Protein AF-A0A0E2YWP4-F1 (afdb_monomer_lite)

Foldseek 3Di:
DDLVVLVVDDADPVQKDKDWDADPPPRHTDDIDIDHSVRVVVCVVPVHD

Sequence (49 aa):
MSDAWLNKINWSADGLIPVIAQDEKSGKVLMVAWMNREAVKLTVETGEA

pLDDT: mean 95.53, std 5.83, range [61.81, 98.31]

Organism: NCBI:txid314279

Radius of gyration: 11.96 Å; chains: 1; bounding box: 32×22×26 Å

Structure (mmCIF, N/CA/C/O backbone):
data_AF-A0A0E2YWP4-F1
#
_entry.id   AF-A0A0E2YWP4-F1
#
loop_
_atom_site.group_PDB
_atom_site.id
_atom_site.type_symbol
_atom_site.label_atom_id
_atom_site.label_alt_id
_atom_site.label_comp_id
_atom_site.label_asym_id
_atom_site.label_entity_id
_atom_site.label_seq_id
_atom_site.pdbx_PDB_ins_code
_atom_site.Cartn_x
_atom_site.Cartn_y
_atom_site.Cartn_z
_atom_site.occupancy
_atom_site.B_iso_or_equiv
_atom_site.auth_seq_id
_atom_site.auth_comp_id
_atom_site.auth_asym_id
_atom_site.auth_atom_id
_atom_site.pdbx_PDB_model_num
ATOM 1 N N . MET A 1 1 ? 17.791 8.965 8.963 1.00 61.81 1 MET A N 1
ATOM 2 C CA . MET A 1 1 ? 17.344 7.598 9.312 1.00 61.81 1 MET A CA 1
ATOM 3 C C . MET A 1 1 ? 17.777 6.668 8.193 1.00 61.81 1 MET A C 1
ATOM 5 O O . MET A 1 1 ? 17.742 7.100 7.051 1.00 61.81 1 MET A O 1
ATOM 9 N N . SER A 1 2 ? 18.261 5.456 8.477 1.00 81.31 2 SER A N 1
ATOM 10 C CA . SER A 1 2 ? 18.612 4.521 7.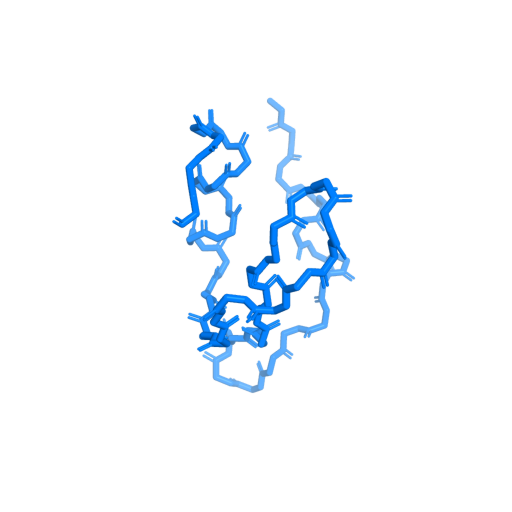399 1.00 81.31 2 SER A CA 1
ATOM 11 C C . SER A 1 2 ? 17.361 3.796 6.902 1.00 81.31 2 SER A C 1
ATOM 13 O O . SER A 1 2 ? 16.675 3.163 7.705 1.00 81.31 2 SER A O 1
ATOM 15 N N . ASP A 1 3 ? 17.141 3.762 5.591 1.00 90.50 3 ASP A N 1
ATOM 16 C CA . ASP A 1 3 ? 16.045 3.011 4.952 1.00 90.50 3 ASP A CA 1
ATOM 17 C C . ASP A 1 3 ? 16.288 1.487 4.925 1.00 90.50 3 ASP A C 1
ATOM 19 O O . ASP A 1 3 ? 15.607 0.737 4.227 1.00 90.50 3 ASP A O 1
ATOM 23 N N . ALA A 1 4 ? 17.277 1.001 5.686 1.00 93.19 4 ALA A N 1
ATOM 24 C CA . ALA A 1 4 ? 17.673 -0.404 5.744 1.00 93.19 4 ALA A CA 1
ATOM 25 C C . ALA A 1 4 ? 16.521 -1.338 6.155 1.00 93.19 4 ALA A C 1
ATOM 27 O O . ALA A 1 4 ? 16.530 -2.519 5.813 1.00 93.19 4 ALA A O 1
ATOM 28 N N . TRP A 1 5 ? 15.510 -0.817 6.856 1.00 95.25 5 TRP A N 1
ATOM 29 C CA . TRP A 1 5 ? 14.323 -1.572 7.247 1.00 95.25 5 TRP A CA 1
ATOM 30 C C . TRP A 1 5 ? 13.470 -2.016 6.046 1.00 95.25 5 TRP A C 1
ATOM 32 O O . TRP A 1 5 ? 12.908 -3.108 6.095 1.00 95.25 5 TRP A O 1
ATOM 42 N N . LEU A 1 6 ? 13.452 -1.259 4.938 1.00 95.88 6 LEU A N 1
ATOM 43 C CA . LEU A 1 6 ? 12.732 -1.632 3.709 1.00 95.88 6 LEU A CA 1
ATOM 44 C C . LEU A 1 6 ? 13.287 -2.915 3.072 1.00 95.88 6 LEU A C 1
ATOM 46 O O . LEU A 1 6 ? 12.593 -3.575 2.303 1.00 95.88 6 LEU A O 1
ATOM 50 N N . ASN A 1 7 ? 14.530 -3.286 3.397 1.00 95.62 7 ASN A N 1
ATOM 51 C CA . ASN A 1 7 ? 15.156 -4.513 2.900 1.00 95.62 7 ASN A CA 1
ATOM 52 C C . ASN A 1 7 ? 14.648 -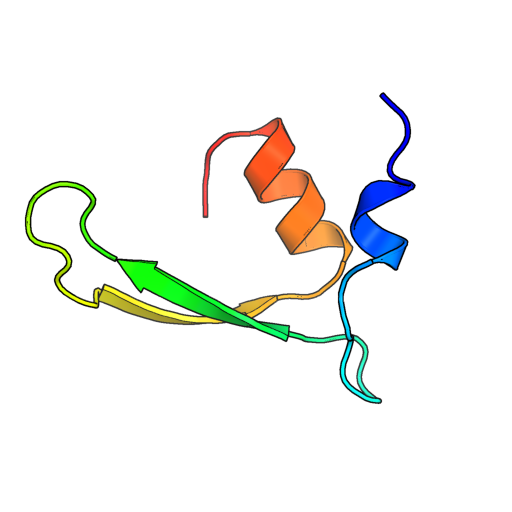5.770 3.626 1.00 95.62 7 ASN A C 1
ATOM 54 O O . ASN A 1 7 ? 14.941 -6.876 3.188 1.00 95.62 7 ASN A O 1
ATOM 58 N N . LYS A 1 8 ? 13.912 -5.616 4.737 1.00 96.31 8 LYS A N 1
ATOM 59 C CA . LYS A 1 8 ? 13.277 -6.734 5.455 1.00 96.31 8 LYS A CA 1
ATOM 60 C C . LYS A 1 8 ? 11.916 -7.123 4.871 1.00 96.31 8 LYS A C 1
ATOM 62 O O . LYS A 1 8 ? 11.342 -8.118 5.298 1.00 96.31 8 LYS A O 1
ATOM 67 N N . ILE A 1 9 ? 11.383 -6.319 3.954 1.00 96.56 9 ILE A N 1
ATOM 68 C CA . ILE A 1 9 ? 10.097 -6.566 3.307 1.00 96.56 9 ILE A CA 1
ATOM 69 C C . ILE A 1 9 ? 10.308 -7.550 2.154 1.00 96.56 9 ILE A C 1
ATOM 71 O O . ILE A 1 9 ? 11.217 -7.381 1.341 1.00 96.56 9 ILE A O 1
ATOM 75 N N . ASN A 1 10 ? 9.439 -8.557 2.067 1.00 96.88 10 ASN A N 1
ATOM 76 C CA . ASN A 1 10 ? 9.412 -9.489 0.944 1.00 96.88 10 ASN A CA 1
ATOM 77 C C . ASN A 1 10 ? 8.646 -8.865 -0.222 1.00 96.88 10 ASN A C 1
ATOM 79 O O . ASN A 1 10 ? 7.423 -8.959 -0.303 1.00 96.88 10 ASN A O 1
ATOM 83 N N . TRP A 1 11 ? 9.385 -8.209 -1.106 1.00 97.69 11 TRP A N 1
ATOM 84 C CA . TRP A 1 11 ? 8.852 -7.625 -2.330 1.00 97.69 11 TRP A CA 1
ATOM 85 C C . TRP A 1 11 ? 8.485 -8.711 -3.344 1.00 97.69 11 TRP A C 1
ATOM 87 O O . TR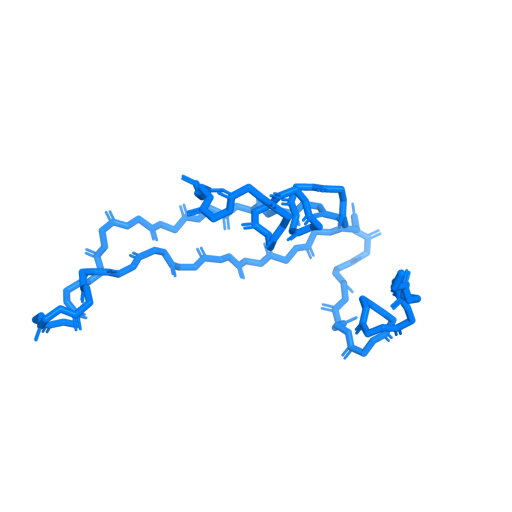P A 1 11 ? 9.172 -9.731 -3.452 1.00 97.69 11 TRP A O 1
ATOM 97 N N . SER A 1 12 ? 7.416 -8.485 -4.108 1.00 97.44 12 SER A N 1
ATOM 98 C CA . SER A 1 12 ? 7.119 -9.304 -5.283 1.00 97.44 12 SER A CA 1
ATOM 99 C C . SER A 1 12 ? 8.207 -9.147 -6.355 1.00 97.44 12 SER A C 1
ATOM 101 O O . SER A 1 12 ? 9.051 -8.251 -6.283 1.00 97.44 12 SER A O 1
ATOM 103 N N . ALA A 1 13 ? 8.161 -9.991 -7.389 1.00 97.19 13 ALA A N 1
ATOM 104 C CA . ALA A 1 13 ? 9.043 -9.865 -8.551 1.00 97.19 13 ALA A CA 1
ATOM 105 C C . ALA A 1 13 ? 8.920 -8.492 -9.247 1.00 97.19 13 ALA A C 1
ATOM 107 O O . ALA A 1 13 ? 9.903 -7.990 -9.784 1.00 97.19 13 ALA A O 1
ATOM 108 N N . ASP A 1 14 ? 7.744 -7.864 -9.161 1.00 96.88 14 ASP A N 1
ATOM 109 C CA . ASP A 1 14 ? 7.462 -6.533 -9.711 1.00 96.88 14 ASP A CA 1
ATOM 110 C C . ASP A 1 14 ? 7.854 -5.389 -8.754 1.00 96.88 14 ASP A C 1
ATOM 112 O O . ASP A 1 14 ? 7.634 -4.216 -9.053 1.00 96.88 14 ASP A O 1
ATOM 116 N N . GLY A 1 15 ? 8.415 -5.704 -7.581 1.00 97.25 15 GLY A N 1
ATOM 117 C CA . GLY A 1 15 ? 8.810 -4.707 -6.585 1.00 97.25 15 GLY A CA 1
ATOM 118 C C . GLY A 1 15 ? 7.636 -4.099 -5.811 1.00 97.25 15 GLY A C 1
ATOM 119 O O . GLY A 1 15 ? 7.743 -2.968 -5.332 1.00 97.25 15 GLY A O 1
ATOM 120 N N . LEU A 1 16 ? 6.527 -4.834 -5.680 1.00 98.06 16 LEU A N 1
ATOM 121 C CA . LEU A 1 16 ? 5.307 -4.393 -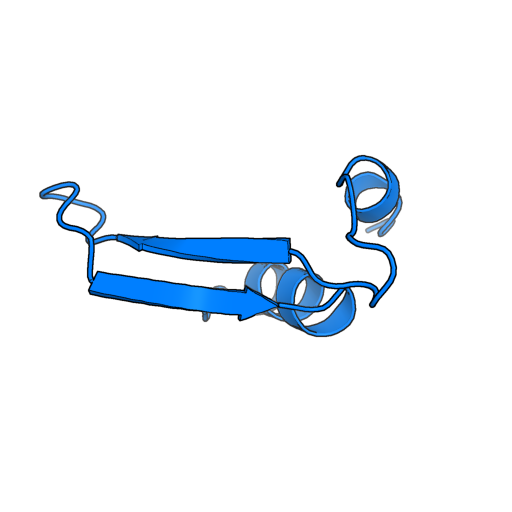4.997 1.00 98.06 16 LEU A CA 1
ATOM 122 C C . LEU A 1 16 ? 4.991 -5.259 -3.773 1.00 98.06 16 LEU A C 1
ATOM 124 O O . LEU A 1 16 ? 5.366 -6.431 -3.706 1.00 98.06 16 LEU A O 1
ATOM 128 N N . ILE A 1 17 ? 4.248 -4.688 -2.826 1.00 97.94 17 ILE A N 1
ATOM 129 C CA . ILE A 1 17 ? 3.597 -5.419 -1.734 1.00 97.94 17 ILE A CA 1
ATOM 130 C C . ILE A 1 17 ? 2.100 -5.117 -1.678 1.00 97.94 17 ILE A C 1
ATOM 132 O O . ILE A 1 17 ? 1.704 -3.988 -1.985 1.00 97.94 17 ILE A O 1
ATOM 136 N N . PRO A 1 18 ? 1.265 -6.087 -1.269 1.00 97.88 18 PRO A N 1
ATOM 137 C CA . PRO A 1 18 ? -0.117 -5.804 -0.935 1.00 97.88 18 PRO A CA 1
ATOM 138 C C . PRO A 1 18 ? -0.172 -5.045 0.394 1.00 97.88 18 PRO A C 1
ATOM 140 O O . PRO A 1 18 ? 0.508 -5.402 1.358 1.00 97.88 18 PRO A O 1
ATOM 143 N N . VAL A 1 19 ? -1.010 -4.018 0.456 1.00 97.62 19 VAL A N 1
ATOM 144 C CA . VAL A 1 19 ? -1.265 -3.231 1.665 1.00 97.62 19 VAL A CA 1
ATOM 145 C C . VAL A 1 19 ? -2.757 -3.157 1.945 1.00 97.62 19 VAL A C 1
ATOM 147 O O . VAL A 1 19 ? -3.576 -3.136 1.026 1.00 97.62 19 VAL A O 1
ATOM 150 N N . ILE A 1 20 ? -3.108 -3.131 3.228 1.00 97.75 20 ILE A N 1
ATOM 151 C CA . ILE A 1 20 ? -4.488 -3.056 3.704 1.00 97.75 20 ILE A CA 1
ATOM 152 C C . ILE A 1 20 ? -4.589 -1.833 4.604 1.00 97.75 20 ILE A C 1
ATOM 154 O O . ILE A 1 20 ? -3.951 -1.794 5.656 1.00 97.75 20 ILE A O 1
ATOM 158 N N . ALA A 1 21 ? -5.398 -0.853 4.206 1.00 97.44 21 ALA A N 1
ATOM 159 C CA . ALA A 1 21 ? -5.759 0.236 5.102 1.00 97.44 21 ALA A CA 1
ATOM 160 C C . ALA A 1 21 ? -6.985 -0.188 5.910 1.00 97.44 21 ALA A C 1
ATOM 162 O O . ALA A 1 21 ? -7.977 -0.680 5.357 1.00 97.44 21 ALA A O 1
ATOM 163 N N . GLN A 1 22 ? -6.917 0.007 7.219 1.00 98.19 22 GLN A N 1
ATOM 164 C CA . GLN A 1 22 ? -7.984 -0.334 8.146 1.00 98.19 22 GLN A CA 1
ATOM 165 C C . GLN A 1 22 ? -8.276 0.849 9.060 1.00 98.19 22 GLN A C 1
ATOM 167 O O . GLN A 1 22 ? -7.383 1.628 9.389 1.00 98.19 22 GLN A O 1
ATOM 172 N N . ASP A 1 23 ? -9.528 0.963 9.481 1.00 97.88 23 ASP A N 1
ATOM 173 C CA . ASP A 1 23 ? -9.910 1.899 10.525 1.00 97.88 23 ASP A CA 1
ATOM 174 C C . ASP A 1 23 ? -9.236 1.497 11.845 1.00 97.88 23 ASP A C 1
ATOM 176 O O . ASP A 1 23 ? -9.374 0.361 12.302 1.00 97.88 23 ASP A O 1
ATOM 180 N N . GLU A 1 24 ? -8.509 2.433 12.456 1.00 96.62 24 GLU A N 1
ATOM 181 C CA . GLU A 1 24 ? -7.696 2.197 13.656 1.00 96.62 24 GLU A CA 1
ATOM 182 C C . GLU A 1 24 ? -8.535 1.696 14.846 1.00 96.62 24 GLU A C 1
ATOM 184 O O . GLU A 1 24 ? -8.088 0.843 15.611 1.00 96.62 24 GLU A O 1
ATOM 189 N N . LYS A 1 25 ? -9.768 2.197 14.997 1.00 97.88 25 LYS A N 1
ATOM 190 C CA . LYS A 1 25 ? -10.606 1.930 16.176 1.00 97.88 25 LYS A CA 1
ATOM 191 C C . LYS A 1 25 ? -11.406 0.642 16.052 1.00 97.88 25 LYS A C 1
ATOM 193 O O . LYS A 1 25 ? -11.542 -0.098 17.022 1.00 97.88 25 LYS A O 1
ATOM 198 N N . SER A 1 26 ? -11.991 0.404 14.884 1.00 97.88 26 SER A N 1
ATOM 199 C CA . SER A 1 26 ? -12.894 -0.724 14.638 1.00 97.88 26 SER A CA 1
ATOM 200 C C . SER A 1 26 ? -12.203 -1.932 14.012 1.00 97.88 26 SER A C 1
ATOM 202 O O . SER A 1 26 ? -12.777 -3.020 14.016 1.00 97.88 26 SER A O 1
ATOM 204 N N . GLY A 1 27 ? -11.009 -1.756 13.437 1.00 96.94 27 GLY A N 1
ATOM 205 C CA . GLY A 1 27 ? -10.330 -2.786 12.648 1.00 96.94 27 GLY A CA 1
ATOM 206 C C . GLY A 1 27 ? -11.018 -3.082 11.312 1.00 96.94 27 GLY A C 1
ATOM 207 O O . GLY A 1 27 ? -10.677 -4.058 10.644 1.00 96.94 27 GLY A O 1
ATOM 208 N N . LYS A 1 28 ? -12.004 -2.272 10.903 1.00 98.25 28 LYS A N 1
ATOM 209 C CA . LYS A 1 28 ? -12.694 -2.450 9.625 1.00 98.25 28 LYS A CA 1
ATOM 210 C C . LYS A 1 28 ? -11.721 -2.200 8.476 1.00 98.25 28 LYS A C 1
ATOM 212 O O . LYS A 1 28 ? -11.136 -1.126 8.384 1.00 98.25 28 LYS A O 1
ATOM 217 N N . VAL A 1 29 ? -11.622 -3.157 7.556 1.00 97.56 29 VAL A N 1
ATOM 218 C CA . VAL A 1 29 ? -10.879 -2.979 6.303 1.00 97.56 29 VAL A CA 1
ATOM 219 C C . VAL A 1 29 ? -11.558 -1.906 5.455 1.00 97.56 29 VAL A C 1
ATOM 221 O O . VAL A 1 29 ? -12.754 -1.995 5.164 1.00 97.56 29 VAL A O 1
ATOM 224 N N . LEU A 1 30 ? -10.787 -0.892 5.070 1.00 97.75 30 LEU A N 1
ATOM 225 C CA . LEU A 1 30 ? -11.233 0.217 4.232 1.00 97.75 30 LEU A CA 1
ATOM 226 C C . LEU A 1 30 ? -10.883 -0.039 2.767 1.00 97.75 30 LEU A C 1
ATOM 228 O O . LEU A 1 30 ? -11.732 0.136 1.896 1.00 97.75 30 LEU A O 1
ATOM 232 N N . MET A 1 31 ? -9.653 -0.488 2.499 1.00 97.69 31 MET A N 1
ATOM 233 C CA . MET A 1 31 ? -9.187 -0.778 1.14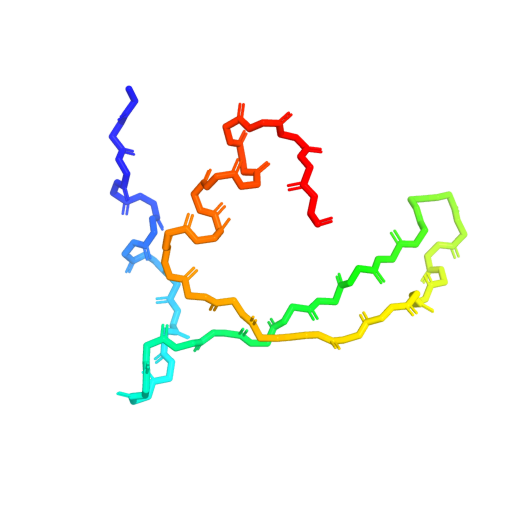4 1.00 97.69 31 MET A CA 1
ATOM 234 C C . MET A 1 31 ? -8.006 -1.746 1.118 1.00 97.69 31 MET A C 1
ATOM 236 O O . MET A 1 31 ? -7.311 -1.943 2.115 1.00 97.69 31 MET A O 1
ATOM 240 N N . VAL A 1 32 ? -7.775 -2.301 -0.071 1.00 97.69 32 VAL A N 1
ATOM 241 C CA . VAL A 1 32 ? -6.582 -3.068 -0.430 1.00 97.69 32 VAL A CA 1
ATOM 242 C C . VAL A 1 32 ? -5.925 -2.380 -1.621 1.00 97.69 32 VAL A C 1
ATOM 244 O O . VAL A 1 32 ? -6.615 -2.006 -2.570 1.00 97.69 32 VAL A O 1
ATOM 247 N N . ALA A 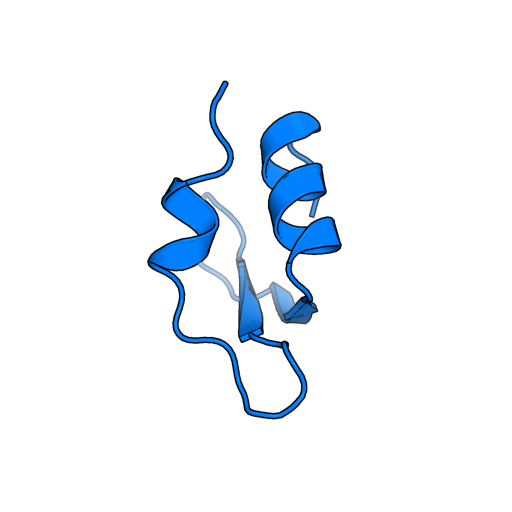1 33 ? -4.608 -2.219 -1.579 1.00 97.12 33 ALA A N 1
ATOM 248 C CA . ALA A 1 33 ? -3.827 -1.623 -2.657 1.00 97.12 33 ALA A CA 1
ATOM 249 C C . ALA A 1 33 ? -2.463 -2.309 -2.803 1.00 97.12 33 ALA A C 1
ATOM 251 O O . ALA A 1 33 ? -2.123 -3.224 -2.053 1.00 97.12 33 ALA A O 1
ATOM 252 N N . TRP A 1 34 ? -1.687 -1.852 -3.783 1.00 97.88 34 TRP A N 1
ATOM 253 C CA . TRP A 1 34 ? -0.297 -2.244 -3.983 1.00 97.88 34 TRP A CA 1
ATOM 254 C C . TRP A 1 34 ? 0.602 -1.033 -3.775 1.00 97.88 34 TRP A C 1
ATOM 256 O O . TRP A 1 34 ? 0.309 0.043 -4.291 1.00 97.88 34 TRP A O 1
ATOM 266 N N . MET A 1 35 ? 1.705 -1.212 -3.054 1.00 98.31 35 MET A N 1
ATOM 267 C CA . MET A 1 35 ? 2.698 -0.159 -2.839 1.00 98.31 35 MET A CA 1
ATOM 268 C C . MET A 1 35 ? 4.085 -0.644 -3.243 1.00 98.31 35 MET A C 1
ATOM 270 O O . MET A 1 35 ? 4.444 -1.798 -3.005 1.00 98.31 35 MET A O 1
ATOM 274 N N . ASN A 1 36 ? 4.866 0.250 -3.846 1.00 97.81 36 ASN A N 1
ATOM 275 C CA . ASN A 1 36 ? 6.288 0.045 -4.102 1.00 97.81 36 ASN A CA 1
ATOM 276 C C . ASN A 1 36 ? 7.128 0.559 -2.915 1.00 97.81 36 ASN A C 1
ATOM 278 O O . ASN A 1 36 ? 6.610 1.110 -1.940 1.00 97.81 36 ASN A O 1
ATOM 282 N N . ARG A 1 37 ? 8.452 0.402 -3.003 1.00 97.25 37 ARG A N 1
ATOM 283 C CA . ARG A 1 37 ? 9.393 0.815 -1.947 1.00 97.25 37 ARG A CA 1
ATOM 284 C C . ARG A 1 37 ? 9.332 2.305 -1.603 1.00 97.25 37 ARG A C 1
ATOM 286 O O . ARG A 1 37 ? 9.493 2.655 -0.438 1.00 97.25 37 ARG A O 1
ATOM 293 N N . GLU A 1 38 ? 9.111 3.161 -2.595 1.00 96.94 38 GLU A N 1
ATOM 294 C CA . GLU A 1 38 ? 9.030 4.612 -2.407 1.00 96.94 38 GLU A CA 1
ATOM 295 C C . GLU A 1 38 ? 7.739 5.021 -1.696 1.00 96.94 38 GLU A C 1
ATOM 297 O O . GLU A 1 38 ? 7.800 5.749 -0.709 1.00 96.94 38 GLU A O 1
ATOM 302 N N . ALA A 1 39 ? 6.593 4.489 -2.123 1.00 97.62 39 ALA A N 1
ATOM 303 C CA . ALA A 1 39 ? 5.305 4.761 -1.496 1.00 97.62 39 ALA A CA 1
ATOM 304 C C . ALA A 1 39 ? 5.316 4.361 -0.013 1.00 97.62 39 ALA A C 1
ATOM 306 O O . ALA A 1 39 ? 4.926 5.147 0.844 1.00 97.62 39 ALA A O 1
ATOM 307 N N . VAL A 1 40 ? 5.838 3.170 0.312 1.00 96.69 40 VAL A N 1
ATOM 308 C CA . VAL A 1 40 ? 5.938 2.702 1.706 1.00 96.69 40 VAL A CA 1
ATOM 309 C C . VAL A 1 40 ? 6.820 3.629 2.546 1.00 96.69 40 VAL A C 1
ATOM 311 O O . VAL A 1 40 ? 6.501 3.916 3.699 1.00 96.69 40 VAL A O 1
ATOM 314 N N . LYS A 1 41 ? 7.928 4.112 1.975 1.00 96.81 41 LYS A N 1
ATOM 315 C CA . LYS A 1 41 ? 8.809 5.066 2.649 1.00 96.81 41 LYS A CA 1
ATOM 316 C C . LYS A 1 41 ? 8.089 6.390 2.917 1.00 96.81 41 LYS A C 1
ATOM 318 O O . LYS A 1 41 ? 8.103 6.852 4.056 1.00 96.81 41 LYS A O 1
ATOM 323 N N . LEU A 1 42 ? 7.436 6.959 1.903 1.00 97.00 42 LEU A N 1
ATOM 324 C CA . LEU A 1 42 ? 6.710 8.225 2.018 1.00 97.00 42 LEU A CA 1
ATOM 325 C C . LEU A 1 42 ? 5.589 8.149 3.053 1.00 97.00 42 LEU A C 1
ATOM 327 O O . LEU A 1 42 ? 5.444 9.078 3.843 1.00 97.00 42 LEU A O 1
ATOM 331 N N . THR A 1 43 ? 4.851 7.041 3.124 1.00 96.81 43 THR A N 1
ATOM 332 C CA . THR A 1 43 ? 3.815 6.859 4.149 1.00 96.81 43 THR A CA 1
ATOM 333 C C . THR A 1 43 ? 4.377 6.897 5.566 1.00 96.81 43 THR A C 1
ATOM 335 O O . THR A 1 43 ? 3.762 7.479 6.454 1.00 96.81 43 THR A O 1
ATOM 338 N N . VAL A 1 44 ? 5.574 6.350 5.800 1.00 95.25 44 VAL A N 1
ATOM 339 C CA . VAL A 1 44 ? 6.233 6.440 7.116 1.00 95.25 44 VAL A CA 1
ATOM 340 C C . VAL A 1 44 ? 6.736 7.855 7.406 1.00 95.25 44 VAL A C 1
ATOM 342 O O . VAL A 1 44 ? 6.680 8.302 8.549 1.00 95.25 44 VAL A O 1
ATOM 345 N N . GLU A 1 45 ? 7.241 8.557 6.394 1.00 96.00 45 GLU A N 1
ATOM 346 C CA . GLU A 1 45 ? 7.782 9.912 6.552 1.00 96.00 45 GLU A CA 1
ATOM 347 C C . GLU A 1 45 ? 6.690 10.968 6.758 1.00 96.00 45 GLU A C 1
ATOM 349 O O . GLU A 1 45 ? 6.886 11.909 7.527 1.00 96.00 45 GLU A O 1
ATOM 354 N N . THR A 1 46 ? 5.551 10.813 6.084 1.00 97.56 46 THR A N 1
ATOM 355 C CA . THR A 1 46 ? 4.439 11.778 6.095 1.00 97.56 46 THR A CA 1
ATOM 356 C C . THR A 1 46 ? 3.341 11.416 7.090 1.00 97.56 46 THR A C 1
ATOM 358 O O . THR A 1 46 ? 2.655 12.305 7.586 1.00 97.56 46 THR A O 1
ATOM 361 N N . GLY A 1 47 ? 3.181 10.128 7.408 1.00 95.19 47 GLY A N 1
ATOM 362 C CA . GLY A 1 47 ? 2.037 9.620 8.163 1.00 95.19 47 GLY A CA 1
ATOM 363 C C . GLY A 1 47 ? 0.762 9.462 7.326 1.00 95.19 47 GLY A C 1
ATOM 364 O O . GLY A 1 47 ? -0.302 9.249 7.905 1.00 95.19 47 GLY A O 1
ATOM 365 N N . GLU A 1 48 ? 0.851 9.559 5.996 1.00 92.62 48 GLU A N 1
ATOM 366 C CA . GLU A 1 48 ? -0.289 9.487 5.075 1.00 92.62 48 GLU A CA 1
ATOM 367 C C . GLU A 1 48 ? -0.173 8.274 4.138 1.00 92.62 48 GLU A C 1
ATOM 369 O O . GLU A 1 48 ? 0.884 8.008 3.559 1.00 92.62 48 GLU A O 1
ATOM 374 N N . ALA A 1 49 ? -1.263 7.511 4.014 1.00 83.56 49 ALA A N 1
ATOM 375 C CA . ALA A 1 49 ? -1.355 6.292 3.207 1.00 83.56 49 ALA A CA 1
ATOM 376 C C . ALA A 1 49 ? -2.346 6.455 2.051 1.00 83.56 49 ALA A C 1
ATOM 378 O O . ALA A 1 49 ? -3.382 7.127 2.263 1.00 83.56 49 ALA A O 1
#

Secondary structure (DSSP, 8-state):
--GGGGGGS---TTSEEEEEEE-TTT--EEEEEEEEHHHHHHHHHHS--

InterPro domains:
  IPR038019 Phosphoribosyl-AMP cyclohydrolase domain superfamily [G3DSA:3.10.20.810] (2-49)
  IPR038019 Phosphoribosyl-AMP cyclohydrolase domain superfamily [SSF141734] (4-48)